Protein AF-A0A7K4SRT8-F1 (afdb_monomer)

pLDDT: mean 91.38, std 11.44, range [36.84, 98.5]

Nearest PDB structures (foldseek):
  3tvx-assembly2_B  TM=9.953E-01  e=1.736E-12  Homo sapiens
  6zba-assembly1_DDD  TM=9.855E-01  e=1.955E-12  Homo sapiens
  1ror-assembly2_B  TM=9.935E-01  e=3.344E-12  Homo sapiens
  4wzi-assembly1_A  TM=9.909E-01  e=7.260E-12  Homo sapiens
  4wzi-assembly1_B  TM=9.970E-01  e=1.170E-11  Homo sapiens

Structure (mmCIF, N/CA/C/O backbone):
data_AF-A0A7K4SRT8-F1
#
_entry.id   AF-A0A7K4SRT8-F1
#
loop_
_atom_site.group_PD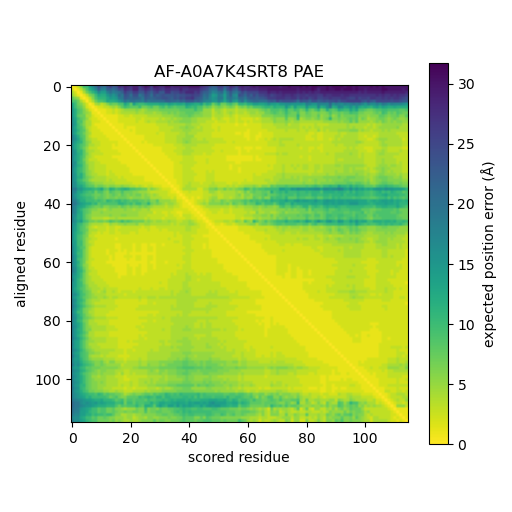B
_atom_site.id
_atom_site.type_symbol
_atom_site.label_atom_id
_atom_site.label_alt_id
_atom_site.label_comp_id
_atom_site.label_asym_id
_atom_site.label_entity_id
_atom_site.label_seq_id
_atom_site.pdbx_PDB_ins_code
_atom_site.Cartn_x
_atom_site.Cartn_y
_atom_site.Cartn_z
_atom_site.occupancy
_atom_site.B_iso_or_equiv
_atom_site.auth_seq_id
_atom_site.auth_comp_id
_atom_site.auth_asym_id
_atom_site.auth_atom_id
_atom_site.pdbx_PDB_model_num
ATOM 1 N N . THR A 1 1 ? 31.035 -9.688 3.557 1.00 36.84 1 THR A N 1
ATOM 2 C CA . THR A 1 1 ? 30.820 -9.058 2.238 1.00 36.84 1 THR A CA 1
ATOM 3 C C . THR A 1 1 ? 29.743 -9.848 1.514 1.00 36.84 1 THR A C 1
ATOM 5 O O . THR A 1 1 ? 30.014 -10.861 0.888 1.00 36.84 1 THR A O 1
ATOM 8 N N . SER A 1 2 ? 28.483 -9.481 1.738 1.00 39.78 2 SER A N 1
ATOM 9 C CA . SER A 1 2 ? 27.315 -10.284 1.355 1.00 39.78 2 SER A CA 1
ATOM 10 C C . SER A 1 2 ? 26.995 -10.070 -0.123 1.00 39.78 2 SER A C 1
ATOM 12 O O . SER A 1 2 ? 26.626 -8.969 -0.519 1.00 39.78 2 SER A O 1
ATOM 14 N N . SER A 1 3 ? 27.175 -11.104 -0.942 1.00 42.06 3 SER A N 1
ATOM 15 C CA . SER A 1 3 ? 26.880 -11.052 -2.376 1.00 42.06 3 SER A CA 1
ATOM 16 C C . SER A 1 3 ? 25.360 -10.949 -2.611 1.00 42.06 3 SER A C 1
ATOM 18 O O . SER A 1 3 ? 24.615 -11.740 -2.025 1.00 42.06 3 SER A O 1
ATOM 20 N N . PRO A 1 4 ? 24.868 -10.031 -3.467 1.00 51.97 4 PRO A N 1
ATOM 21 C CA . PRO A 1 4 ? 23.435 -9.817 -3.722 1.00 51.97 4 PRO A CA 1
ATOM 22 C C . PRO A 1 4 ? 22.721 -10.992 -4.426 1.00 51.97 4 PRO A C 1
ATOM 24 O O . PRO A 1 4 ? 21.519 -10.927 -4.664 1.00 51.97 4 PRO A O 1
ATOM 27 N N . HIS A 1 5 ? 23.425 -12.088 -4.723 1.00 54.53 5 HIS A N 1
ATOM 28 C CA . HIS A 1 5 ? 22.884 -13.280 -5.386 1.00 54.53 5 HIS A CA 1
ATOM 29 C C . HIS A 1 5 ? 22.221 -14.310 -4.451 1.00 54.53 5 HIS A C 1
ATOM 31 O O . HIS A 1 5 ? 21.716 -15.317 -4.939 1.00 54.53 5 HIS A O 1
ATOM 37 N N . LEU A 1 6 ? 22.214 -14.099 -3.129 1.00 60.06 6 LEU A N 1
ATOM 38 C CA . LEU A 1 6 ? 21.723 -15.100 -2.166 1.00 60.06 6 LEU A CA 1
ATOM 39 C C . LEU A 1 6 ? 20.252 -14.960 -1.756 1.00 60.06 6 LEU A C 1
ATOM 41 O O . LEU A 1 6 ? 19.727 -15.878 -1.132 1.00 60.06 6 LEU A O 1
ATOM 45 N N . VAL A 1 7 ? 19.577 -13.854 -2.084 1.00 71.31 7 VAL A N 1
ATOM 46 C CA . VAL A 1 7 ? 18.168 -13.658 -1.706 1.00 71.31 7 VAL A CA 1
ATOM 47 C C . VAL A 1 7 ? 17.266 -13.992 -2.896 1.00 71.31 7 VAL A C 1
ATOM 49 O O . VAL A 1 7 ? 17.336 -13.305 -3.918 1.00 71.31 7 VAL A O 1
ATOM 52 N N . PRO A 1 8 ? 16.405 -15.020 -2.790 1.00 83.69 8 PRO A N 1
ATOM 53 C CA . PRO A 1 8 ? 15.441 -15.347 -3.828 1.00 83.69 8 PRO A CA 1
ATOM 54 C C . PRO A 1 8 ? 14.576 -14.141 -4.242 1.00 83.69 8 PRO A C 1
ATOM 56 O O . PRO A 1 8 ? 14.109 -13.400 -3.372 1.00 83.69 8 PRO A O 1
ATOM 59 N N . PRO A 1 9 ? 14.273 -13.964 -5.543 1.00 80.44 9 PRO A N 1
ATOM 60 C CA . PRO A 1 9 ? 13.512 -12.812 -6.037 1.00 80.44 9 PRO A CA 1
ATOM 61 C C . PRO A 1 9 ? 12.143 -12.618 -5.371 1.00 80.44 9 PRO A C 1
ATOM 63 O O . PRO A 1 9 ? 11.717 -11.485 -5.159 1.00 80.44 9 PRO A O 1
ATOM 66 N N . HIS A 1 10 ? 11.464 -13.707 -4.999 1.00 84.75 10 HIS A N 1
ATOM 67 C CA . HIS A 1 10 ? 10.166 -13.641 -4.322 1.00 84.75 10 HIS A CA 1
ATOM 68 C C . HIS A 1 10 ? 10.277 -13.057 -2.905 1.00 84.75 10 HIS A C 1
ATOM 70 O O . HIS A 1 10 ? 9.398 -12.312 -2.484 1.00 84.75 10 HIS A O 1
ATOM 76 N N . LEU A 1 11 ? 11.380 -13.306 -2.186 1.00 89.12 11 LEU A N 1
ATOM 77 C CA . LEU A 1 11 ? 11.600 -12.693 -0.873 1.00 89.12 11 LEU A CA 1
ATOM 78 C C . LEU A 1 11 ? 11.789 -11.179 -0.995 1.00 89.12 11 LEU A C 1
ATOM 80 O O . LEU A 1 11 ? 11.307 -10.436 -0.149 1.00 89.12 11 LEU A O 1
ATOM 84 N N . LEU A 1 12 ? 12.426 -10.702 -2.070 1.00 86.50 12 LEU A N 1
ATOM 85 C CA . LEU A 1 12 ? 12.577 -9.264 -2.319 1.00 86.50 12 LEU A CA 1
ATOM 86 C C . LEU A 1 12 ? 11.234 -8.564 -2.570 1.00 86.50 12 LEU A C 1
ATOM 88 O O . LEU A 1 12 ? 11.109 -7.381 -2.250 1.00 86.50 12 LEU A O 1
ATOM 92 N N . GLN A 1 13 ? 10.254 -9.277 -3.136 1.00 90.19 13 GLN A N 1
ATOM 93 C CA . GLN A 1 13 ? 8.890 -8.780 -3.335 1.00 90.19 13 GLN A CA 1
ATOM 94 C C . GLN A 1 13 ? 8.129 -8.713 -2.010 1.00 90.19 13 GLN A C 1
ATOM 96 O O . GLN A 1 13 ? 7.545 -7.679 -1.716 1.00 90.19 13 GLN A O 1
ATOM 101 N N . VAL A 1 14 ? 8.212 -9.753 -1.174 1.00 93.94 14 VAL A N 1
ATOM 102 C CA . VAL A 1 14 ? 7.595 -9.746 0.167 1.00 93.94 14 VAL A CA 1
ATOM 103 C C . VAL A 1 14 ? 8.202 -8.650 1.044 1.00 93.94 14 VAL A C 1
ATOM 105 O O . VAL A 1 14 ? 7.485 -7.877 1.659 1.00 93.94 14 VAL A O 1
ATOM 108 N N . LEU A 1 15 ? 9.528 -8.496 1.051 1.00 93.12 15 LEU A N 1
ATOM 109 C CA . LEU A 1 15 ? 10.184 -7.412 1.793 1.00 93.12 15 LEU A CA 1
ATOM 110 C C . LEU A 1 15 ? 9.837 -6.014 1.255 1.00 93.12 15 LEU A C 1
ATOM 112 O O . LEU A 1 15 ? 10.072 -5.024 1.942 1.00 93.12 15 LEU A O 1
ATOM 116 N N . ALA A 1 16 ? 9.331 -5.910 0.023 1.00 93.75 16 ALA A N 1
ATOM 117 C CA . ALA A 1 16 ? 8.888 -4.639 -0.538 1.00 93.75 16 ALA A CA 1
ATOM 118 C C . ALA A 1 16 ? 7.496 -4.215 -0.048 1.00 93.75 16 ALA A C 1
ATOM 120 O O . ALA A 1 16 ? 7.189 -3.036 -0.166 1.00 93.75 16 ALA A O 1
ATOM 121 N N . THR A 1 17 ? 6.686 -5.114 0.523 1.00 95.44 17 THR A N 1
ATOM 122 C CA . THR A 1 17 ? 5.361 -4.755 1.069 1.00 95.44 17 THR A CA 1
ATOM 123 C C . THR A 1 17 ? 5.446 -4.138 2.468 1.00 95.44 17 THR A C 1
ATOM 125 O O . THR A 1 17 ? 4.448 -3.673 3.008 1.00 95.44 17 THR A O 1
ATOM 128 N N . ASP A 1 18 ? 6.635 -4.101 3.080 1.00 97.00 18 ASP A N 1
ATOM 129 C CA . ASP A 1 18 ? 6.865 -3.337 4.306 1.00 97.00 18 ASP A CA 1
ATOM 130 C C . ASP A 1 18 ? 6.649 -1.838 4.034 1.00 97.00 18 ASP A C 1
ATOM 132 O O . ASP A 1 18 ? 7.432 -1.188 3.333 1.00 97.00 18 ASP A O 1
ATOM 136 N N . MET A 1 19 ? 5.602 -1.270 4.638 1.00 95.69 19 MET A N 1
ATOM 137 C CA . MET A 1 19 ? 5.237 0.139 4.485 1.00 95.69 19 MET A CA 1
ATOM 138 C C . MET A 1 19 ? 6.338 1.113 4.920 1.00 95.69 19 MET A C 1
ATOM 140 O O . MET A 1 19 ? 6.394 2.226 4.391 1.00 95.69 19 MET A O 1
ATOM 144 N N . SER A 1 20 ? 7.279 0.701 5.781 1.00 95.94 20 SER A N 1
ATOM 145 C CA . SER A 1 20 ? 8.461 1.512 6.114 1.00 95.94 20 SER A CA 1
ATOM 146 C C . SER A 1 20 ? 9.354 1.791 4.895 1.00 95.94 20 SER A C 1
ATOM 148 O O . SER A 1 20 ? 10.137 2.742 4.894 1.00 95.94 20 SER A O 1
ATOM 150 N N . LYS A 1 21 ? 9.235 0.983 3.831 1.00 94.44 21 LYS A N 1
ATOM 151 C CA . LYS A 1 21 ? 9.993 1.108 2.577 1.00 94.44 21 LYS A CA 1
ATOM 152 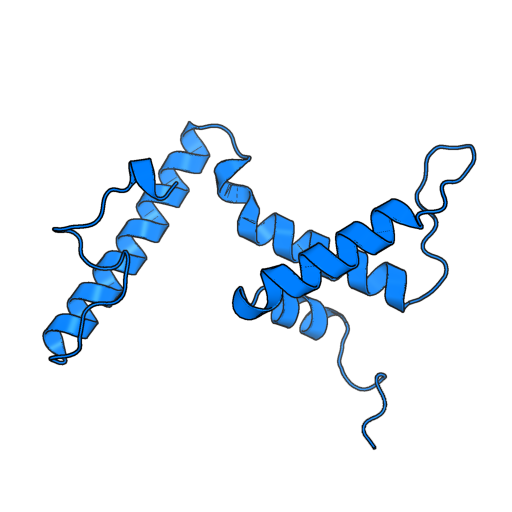C C . LYS A 1 21 ? 9.271 1.912 1.503 1.00 94.44 21 LYS A C 1
ATOM 154 O O . LYS A 1 21 ? 9.894 2.210 0.483 1.00 94.44 21 LYS A O 1
ATOM 159 N N . HIS A 1 22 ? 8.013 2.307 1.720 1.00 97.00 22 HIS A N 1
ATOM 160 C CA . HIS A 1 22 ? 7.182 2.959 0.703 1.00 97.00 22 HIS A CA 1
ATOM 161 C C . HIS A 1 22 ? 7.887 4.153 0.037 1.00 97.00 22 HIS A C 1
ATOM 163 O O . HIS A 1 22 ? 7.934 4.232 -1.188 1.00 97.00 22 HIS A O 1
ATOM 169 N N . MET A 1 23 ? 8.482 5.059 0.822 1.00 97.06 23 MET A N 1
ATOM 170 C CA . MET A 1 23 ? 9.118 6.264 0.269 1.00 97.06 23 MET A CA 1
ATOM 171 C C . MET A 1 23 ? 10.369 5.957 -0.561 1.00 97.06 23 MET A C 1
ATOM 173 O O . MET A 1 23 ? 10.606 6.628 -1.562 1.00 97.06 23 MET A O 1
ATOM 177 N N . SER A 1 24 ? 11.131 4.920 -0.196 1.00 96.19 24 SER A N 1
ATOM 178 C CA . SER A 1 24 ? 12.270 4.450 -0.996 1.00 96.19 24 SER A CA 1
ATOM 179 C C . SER A 1 24 ? 11.794 3.880 -2.328 1.00 96.19 24 SER A C 1
ATOM 181 O O . SER A 1 24 ? 12.281 4.295 -3.373 1.00 96.19 24 SER A O 1
ATOM 183 N N . LEU A 1 25 ? 10.800 2.983 -2.299 1.00 95.50 25 LEU A N 1
ATOM 184 C CA . LEU A 1 25 ? 10.237 2.375 -3.508 1.00 95.50 25 LEU A CA 1
ATOM 185 C C . LEU A 1 25 ? 9.682 3.435 -4.466 1.00 95.50 25 LEU A C 1
ATOM 187 O O . LEU A 1 25 ? 9.930 3.364 -5.670 1.00 95.50 25 LEU A O 1
ATOM 191 N N . LEU A 1 26 ? 8.991 4.443 -3.924 1.00 96.75 26 LEU A N 1
ATOM 192 C CA . LEU A 1 26 ? 8.450 5.557 -4.695 1.00 96.75 26 LEU A CA 1
ATOM 193 C C . LEU A 1 26 ? 9.551 6.434 -5.309 1.00 96.75 26 LEU A C 1
ATOM 195 O O . LEU A 1 26 ? 9.418 6.846 -6.461 1.00 96.75 26 LEU A O 1
ATOM 199 N N . ALA A 1 27 ? 10.616 6.738 -4.564 1.00 96.62 27 ALA A N 1
ATOM 200 C CA . ALA A 1 27 ? 11.744 7.517 -5.074 1.00 96.62 27 ALA A CA 1
ATOM 201 C C . ALA A 1 27 ? 12.444 6.784 -6.226 1.00 96.62 27 ALA A C 1
ATOM 203 O O . ALA A 1 27 ? 12.613 7.354 -7.304 1.00 96.62 27 ALA A O 1
ATOM 204 N N . ASP A 1 28 ? 12.738 5.497 -6.034 1.00 94.00 28 ASP A N 1
ATOM 205 C CA . ASP A 1 28 ? 13.358 4.657 -7.054 1.00 94.00 28 ASP A CA 1
ATOM 206 C C . ASP A 1 28 ? 12.470 4.595 -8.312 1.00 94.00 28 ASP A C 1
ATOM 208 O O . ASP A 1 28 ? 12.951 4.758 -9.437 1.00 94.00 28 ASP A O 1
ATOM 212 N N . LEU A 1 29 ? 11.153 4.402 -8.144 1.00 95.56 29 LEU A N 1
ATOM 213 C CA . LEU A 1 29 ? 10.199 4.374 -9.256 1.00 95.5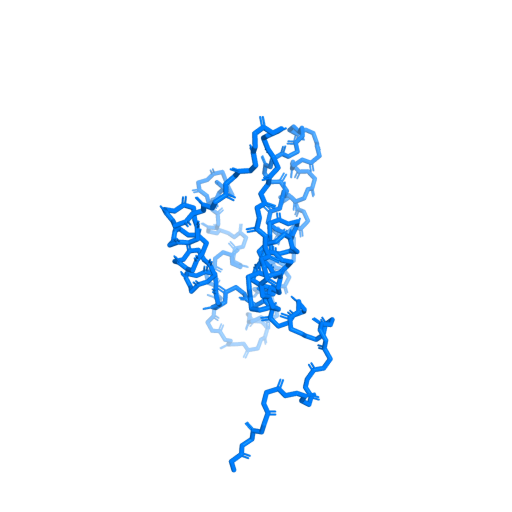6 29 LEU A CA 1
ATOM 214 C C . LEU A 1 29 ? 10.149 5.709 -10.016 1.00 95.56 29 LEU A C 1
ATOM 216 O O . LEU A 1 29 ? 10.096 5.694 -11.245 1.00 95.56 29 LEU A O 1
ATOM 220 N N . LYS A 1 30 ? 10.204 6.855 -9.325 1.00 95.25 30 LYS A N 1
ATOM 221 C CA . LYS A 1 30 ? 10.265 8.179 -9.973 1.00 95.25 30 LYS A CA 1
ATOM 222 C C . LYS A 1 30 ? 11.505 8.313 -10.855 1.00 95.25 30 LYS A C 1
ATOM 224 O O . LYS A 1 30 ? 11.368 8.630 -12.034 1.00 95.25 30 LYS A O 1
ATOM 229 N N . THR A 1 31 ? 12.685 7.983 -10.330 1.00 93.81 31 THR A N 1
ATOM 230 C CA . THR A 1 31 ? 13.937 8.005 -11.104 1.00 93.81 31 THR A CA 1
ATOM 231 C C . THR A 1 31 ? 13.882 7.057 -12.305 1.00 93.81 31 THR A C 1
ATOM 233 O O . THR A 1 31 ? 14.352 7.394 -13.393 1.00 93.81 31 THR A O 1
ATOM 236 N N . MET A 1 32 ? 13.254 5.887 -12.157 1.00 90.94 32 MET A N 1
ATOM 237 C CA . MET A 1 32 ? 13.045 4.964 -13.275 1.00 90.94 32 MET A CA 1
ATOM 238 C C . MET A 1 32 ? 12.123 5.553 -14.350 1.00 90.94 32 MET A C 1
ATOM 240 O O . MET A 1 32 ? 12.392 5.386 -15.536 1.00 90.94 32 MET A O 1
ATOM 244 N N . VAL A 1 33 ? 11.055 6.263 -13.975 1.00 92.56 33 VAL A N 1
ATOM 245 C CA . VAL A 1 33 ? 10.169 6.925 -14.947 1.00 92.56 33 VAL A CA 1
ATOM 246 C C . VAL A 1 33 ? 10.897 8.034 -15.712 1.00 92.56 33 VAL A C 1
ATOM 248 O O . VAL A 1 33 ? 10.648 8.189 -16.907 1.00 92.56 33 VAL A O 1
ATOM 251 N N . GLU A 1 34 ? 11.798 8.770 -15.061 1.00 92.62 34 GLU A N 1
ATOM 252 C CA . GLU A 1 34 ? 12.604 9.833 -15.682 1.00 92.62 34 GLU A CA 1
ATOM 253 C C . GLU A 1 34 ? 13.655 9.288 -16.659 1.00 92.62 34 GLU A C 1
ATOM 255 O O . GLU A 1 34 ? 13.939 9.908 -17.682 1.00 92.62 34 GLU A O 1
ATOM 260 N N . THR A 1 35 ? 14.209 8.110 -16.370 1.00 89.88 35 THR A N 1
ATOM 261 C CA . THR A 1 35 ? 15.294 7.490 -17.149 1.00 89.88 35 THR A CA 1
ATOM 262 C C . THR A 1 35 ? 14.820 6.383 -18.096 1.00 89.88 35 THR A C 1
ATOM 264 O O . THR A 1 35 ? 15.639 5.750 -18.771 1.00 89.88 35 THR A O 1
ATOM 267 N N . LYS A 1 36 ? 13.502 6.145 -18.176 1.00 87.88 36 LYS A N 1
ATOM 268 C CA . LYS A 1 36 ? 12.926 5.031 -18.934 1.00 87.88 36 LYS A CA 1
ATOM 269 C C . LYS A 1 36 ? 13.298 5.082 -20.411 1.00 87.88 36 LYS A C 1
ATOM 271 O O . LYS A 1 36 ? 13.197 6.115 -21.072 1.00 87.88 36 LYS A O 1
ATOM 276 N N . LYS A 1 37 ? 13.621 3.915 -20.960 1.00 89.50 37 LYS A N 1
ATOM 277 C CA . LYS A 1 37 ? 13.743 3.703 -22.402 1.00 89.50 37 LYS A CA 1
ATOM 278 C C . LYS A 1 37 ? 12.538 2.912 -22.884 1.00 89.50 37 LYS A C 1
ATOM 280 O O . LYS A 1 37 ? 12.138 1.935 -22.256 1.00 89.50 37 LYS A O 1
ATOM 285 N N . VAL A 1 38 ? 11.950 3.348 -23.988 1.00 91.19 38 VAL A N 1
ATOM 286 C CA . VAL A 1 38 ? 10.758 2.728 -24.572 1.00 91.19 38 VAL A CA 1
ATOM 287 C C . VAL A 1 38 ? 11.082 2.344 -26.010 1.00 91.19 38 VAL A C 1
ATOM 289 O O . VAL A 1 38 ? 11.723 3.110 -26.728 1.00 91.19 38 VAL A O 1
ATOM 292 N N . THR A 1 39 ? 10.681 1.146 -26.424 1.00 90.31 39 THR A N 1
ATOM 293 C CA . THR A 1 39 ? 10.815 0.700 -27.814 1.00 90.31 39 THR A CA 1
ATOM 294 C C . THR A 1 39 ? 9.907 1.511 -28.741 1.00 90.31 39 THR A C 1
ATOM 296 O O . THR A 1 39 ? 8.953 2.156 -28.307 1.00 90.31 39 THR A O 1
ATOM 299 N N . SER A 1 40 ? 10.132 1.413 -30.052 1.00 89.38 40 SER A N 1
ATOM 300 C CA . SER A 1 40 ? 9.225 1.984 -31.061 1.00 89.38 40 SER A CA 1
ATOM 301 C C . SER A 1 40 ? 7.788 1.451 -30.966 1.00 89.38 40 SER A C 1
ATOM 303 O O . SER A 1 40 ? 6.859 2.126 -31.396 1.00 89.38 40 SER A O 1
ATOM 305 N N . SER A 1 41 ? 7.591 0.270 -30.371 1.00 92.62 41 SER A N 1
ATOM 306 C CA . SER A 1 41 ? 6.279 -0.333 -30.116 1.00 92.62 41 SER A CA 1
ATOM 307 C C . SER A 1 41 ? 5.640 0.092 -28.785 1.00 92.62 41 SER A C 1
ATOM 309 O O . SER A 1 41 ? 4.607 -0.457 -28.414 1.00 92.62 41 SER A O 1
ATOM 311 N N . GLY A 1 42 ? 6.246 1.022 -28.039 1.00 91.31 42 GLY A N 1
ATOM 312 C CA . GLY A 1 42 ? 5.707 1.507 -26.764 1.00 91.31 42 GLY A CA 1
ATOM 313 C C . GLY A 1 42 ? 6.001 0.612 -25.552 1.00 91.31 42 GLY A C 1
ATOM 314 O O . GLY A 1 42 ? 5.414 0.819 -24.493 1.00 91.31 42 GLY A O 1
ATOM 315 N N . VAL A 1 43 ? 6.897 -0.374 -25.674 1.00 93.12 43 VAL A N 1
ATOM 316 C CA . VAL A 1 43 ? 7.227 -1.318 -24.591 1.00 93.12 43 VAL A CA 1
ATOM 317 C C . VAL A 1 43 ? 8.412 -0.800 -23.777 1.00 93.12 43 VAL A C 1
ATOM 319 O O . VAL A 1 43 ? 9.402 -0.333 -24.338 1.00 93.12 43 VAL A O 1
ATOM 322 N N . LEU A 1 44 ? 8.320 -0.889 -22.449 1.00 91.88 44 LEU A N 1
ATOM 323 C CA . LEU A 1 44 ? 9.398 -0.505 -21.539 1.00 91.88 44 LEU A CA 1
ATOM 324 C C . LEU A 1 44 ? 10.596 -1.458 -21.680 1.00 91.88 44 LEU A C 1
ATOM 326 O O . LEU A 1 44 ? 10.436 -2.675 -21.583 1.00 91.88 44 LEU A O 1
ATOM 330 N N . LEU A 1 45 ? 11.791 -0.905 -21.873 1.00 92.62 45 LEU A N 1
ATOM 331 C CA . LEU A 1 45 ? 13.041 -1.663 -21.888 1.00 92.62 45 LEU A CA 1
ATOM 332 C C . LEU A 1 45 ? 13.585 -1.799 -20.463 1.00 92.62 45 LEU A C 1
ATOM 334 O O . LEU A 1 45 ? 13.847 -0.800 -19.797 1.00 92.62 45 LEU A O 1
ATOM 338 N N . LEU A 1 46 ? 13.739 -3.045 -20.011 1.00 91.50 46 LEU A N 1
ATOM 339 C CA . LEU A 1 46 ? 14.259 -3.418 -18.691 1.00 91.50 46 LEU A CA 1
ATOM 340 C C . LEU A 1 46 ? 15.470 -4.339 -18.875 1.00 91.50 46 LEU A C 1
ATOM 342 O O . LEU A 1 46 ? 15.394 -5.565 -18.708 1.00 91.50 46 LEU A O 1
ATOM 346 N N . ASP A 1 47 ? 16.576 -3.730 -19.294 1.00 87.31 47 ASP A N 1
ATOM 347 C CA . ASP A 1 47 ? 17.748 -4.427 -19.831 1.00 87.31 47 ASP A CA 1
ATOM 348 C C . ASP A 1 47 ? 18.443 -5.282 -18.762 1.00 87.31 47 ASP A C 1
ATOM 350 O O . ASP A 1 47 ? 18.857 -6.420 -19.013 1.00 87.31 47 ASP A O 1
ATOM 354 N N . ASN A 1 48 ? 18.520 -4.777 -17.530 1.00 88.69 48 ASN A N 1
ATOM 355 C CA . ASN A 1 48 ? 19.239 -5.433 -16.445 1.00 88.69 48 ASN A CA 1
ATOM 356 C C . ASN A 1 48 ? 18.298 -6.024 -15.373 1.00 88.69 48 ASN A C 1
ATOM 358 O O . ASN A 1 48 ? 17.097 -5.753 -15.316 1.00 88.69 48 ASN A O 1
ATOM 362 N N . TYR A 1 49 ? 18.849 -6.901 -14.528 1.00 90.00 49 TYR A N 1
ATOM 363 C CA . TYR A 1 49 ? 18.092 -7.545 -13.449 1.00 90.00 49 TYR A CA 1
ATOM 364 C C . TYR A 1 49 ? 17.566 -6.537 -12.417 1.00 90.00 49 TYR A C 1
ATOM 366 O O . TYR A 1 49 ? 16.454 -6.715 -11.924 1.00 90.00 49 TYR A O 1
ATOM 374 N N . THR A 1 50 ? 18.339 -5.490 -12.117 1.00 89.69 50 THR A N 1
ATOM 375 C CA . THR A 1 50 ? 17.984 -4.441 -11.152 1.00 89.69 50 THR A CA 1
ATOM 376 C C . THR A 1 50 ? 16.719 -3.698 -11.580 1.00 89.69 50 THR A C 1
ATOM 378 O O . THR A 1 50 ? 15.793 -3.567 -10.781 1.00 89.69 50 THR A O 1
ATOM 381 N N . ASP A 1 51 ? 16.613 -3.322 -12.853 1.00 90.81 51 ASP A N 1
ATOM 382 C CA . ASP A 1 51 ? 15.429 -2.646 -13.390 1.00 90.81 51 ASP A CA 1
ATOM 383 C C . ASP A 1 51 ? 14.199 -3.559 -13.289 1.00 90.81 51 ASP A C 1
ATOM 385 O O . ASP A 1 51 ? 13.139 -3.160 -12.804 1.00 90.81 51 ASP A O 1
ATOM 389 N N . ARG A 1 52 ? 14.350 -4.835 -13.679 1.00 92.56 52 ARG A N 1
ATOM 390 C CA . ARG A 1 52 ? 13.261 -5.822 -13.612 1.00 92.56 52 ARG A CA 1
ATOM 391 C C . ARG A 1 52 ? 12.784 -6.059 -12.182 1.00 92.56 52 ARG A C 1
ATOM 393 O O . ARG A 1 52 ? 11.578 -6.065 -11.939 1.00 92.56 52 ARG A O 1
ATOM 400 N N . ILE A 1 53 ? 13.699 -6.258 -11.229 1.00 92.62 53 ILE A N 1
ATOM 401 C CA . ILE A 1 53 ? 13.316 -6.522 -9.837 1.00 92.62 53 ILE A CA 1
ATOM 402 C C . ILE A 1 53 ? 12.692 -5.285 -9.188 1.00 92.62 53 ILE A C 1
ATOM 404 O O . ILE A 1 53 ? 11.742 -5.423 -8.423 1.00 92.62 53 ILE A O 1
ATOM 408 N N . GLN A 1 54 ? 13.155 -4.082 -9.526 1.00 92.62 54 GLN A N 1
ATOM 409 C CA . GLN A 1 54 ? 12.571 -2.839 -9.032 1.00 92.62 54 GLN A CA 1
ATOM 410 C C . GLN A 1 54 ? 11.133 -2.640 -9.534 1.00 92.62 54 GLN A C 1
ATOM 412 O O . GLN A 1 54 ? 10.263 -2.280 -8.735 1.00 92.62 54 GLN A O 1
ATOM 417 N N . VAL A 1 55 ? 10.851 -2.937 -10.810 1.00 94.81 55 VAL A N 1
ATOM 418 C CA . VAL A 1 55 ? 9.477 -2.926 -11.344 1.00 94.81 55 VAL A CA 1
ATOM 419 C C . VAL A 1 55 ? 8.605 -3.958 -10.633 1.00 94.81 55 VAL A C 1
ATOM 421 O O . VAL A 1 55 ? 7.507 -3.626 -10.199 1.00 94.81 55 VAL A O 1
ATOM 424 N N . LEU A 1 56 ? 9.087 -5.194 -10.461 1.00 95.75 56 LEU A N 1
ATOM 425 C CA . LEU A 1 56 ? 8.315 -6.256 -9.804 1.00 95.75 56 LEU A CA 1
ATOM 426 C C . LEU A 1 56 ? 8.000 -5.936 -8.336 1.00 95.75 56 LEU A C 1
ATOM 428 O O . LEU A 1 56 ? 6.882 -6.173 -7.886 1.00 95.75 56 LEU A O 1
ATOM 432 N N . ARG A 1 57 ? 8.955 -5.363 -7.594 1.00 95.44 57 ARG A N 1
ATOM 433 C CA . ARG A 1 57 ? 8.744 -4.926 -6.203 1.00 95.44 57 ARG A CA 1
ATOM 434 C C . ARG A 1 57 ? 7.680 -3.833 -6.118 1.00 95.44 57 ARG A C 1
ATOM 436 O O . ARG A 1 57 ? 6.771 -3.944 -5.304 1.00 95.44 57 ARG A O 1
ATOM 443 N N . ASN A 1 58 ? 7.750 -2.830 -6.996 1.00 96.75 58 ASN A N 1
ATOM 444 C CA . ASN A 1 58 ? 6.729 -1.783 -7.068 1.00 96.75 58 ASN A CA 1
ATOM 445 C C . ASN A 1 58 ? 5.364 -2.334 -7.499 1.00 96.75 58 ASN A C 1
ATOM 447 O O . ASN A 1 58 ? 4.352 -1.927 -6.948 1.00 96.75 58 ASN A O 1
ATOM 451 N N . MET A 1 59 ? 5.317 -3.287 -8.432 1.00 97.12 59 MET A N 1
ATOM 452 C CA . MET A 1 59 ? 4.067 -3.902 -8.883 1.00 97.12 59 MET A CA 1
ATOM 453 C C . MET A 1 59 ? 3.336 -4.617 -7.741 1.00 97.12 59 MET A C 1
ATOM 455 O O . MET A 1 59 ? 2.133 -4.425 -7.577 1.00 97.12 59 MET A O 1
ATOM 459 N N . VAL A 1 60 ? 4.057 -5.403 -6.935 1.00 97.38 60 VAL A N 1
ATOM 460 C CA . VAL A 1 60 ? 3.483 -6.084 -5.763 1.00 97.38 60 VAL A CA 1
ATOM 461 C C . VAL A 1 60 ? 3.058 -5.073 -4.694 1.00 97.38 60 VAL A C 1
ATOM 463 O O . VAL A 1 60 ? 1.957 -5.185 -4.166 1.00 97.38 60 VAL A O 1
ATOM 466 N N . HIS A 1 61 ? 3.863 -4.037 -4.441 1.00 97.69 61 HIS A N 1
ATOM 467 C CA . HIS A 1 61 ? 3.514 -2.963 -3.501 1.00 97.69 61 HIS A CA 1
ATOM 468 C C . HIS A 1 61 ? 2.261 -2.181 -3.925 1.00 97.69 61 HIS A C 1
ATOM 470 O O . HIS A 1 61 ? 1.370 -1.916 -3.124 1.00 97.69 61 HIS A O 1
ATOM 476 N N . CYS A 1 62 ? 2.136 -1.861 -5.216 1.00 97.88 62 CYS A N 1
ATOM 477 C CA . CYS A 1 62 ? 0.930 -1.245 -5.767 1.00 97.88 62 CYS A CA 1
ATOM 478 C C . CYS A 1 62 ? -0.286 -2.168 -5.660 1.00 97.88 62 CYS A C 1
ATOM 480 O O . CYS A 1 62 ? -1.392 -1.677 -5.448 1.00 97.88 62 CYS A O 1
ATOM 482 N N . ALA A 1 63 ? -0.106 -3.483 -5.816 1.00 97.69 63 ALA A N 1
ATOM 483 C CA . ALA A 1 63 ? -1.190 -4.442 -5.637 1.00 97.69 63 ALA A CA 1
ATOM 484 C C . ALA A 1 63 ? -1.695 -4.452 -4.184 1.00 97.69 63 ALA A C 1
ATOM 486 O O . ALA A 1 63 ? -2.910 -4.433 -3.975 1.00 97.69 63 ALA A O 1
ATOM 487 N N . ASP A 1 64 ? -0.784 -4.400 -3.210 1.00 97.69 64 ASP A N 1
ATOM 488 C CA . ASP A 1 64 ? -1.095 -4.331 -1.776 1.00 97.69 64 ASP A CA 1
ATOM 489 C C . ASP A 1 64 ? -1.850 -3.036 -1.414 1.00 97.69 64 ASP A C 1
ATOM 491 O O . ASP A 1 64 ? -2.879 -3.050 -0.741 1.00 97.69 64 ASP A O 1
ATOM 495 N N . LEU A 1 65 ? -1.435 -1.910 -2.002 1.00 97.56 65 LEU A N 1
ATOM 496 C CA . LEU A 1 65 ? -2.069 -0.597 -1.827 1.00 97.56 65 LEU A CA 1
ATOM 497 C C . LEU A 1 65 ? -3.254 -0.335 -2.774 1.00 97.56 65 LEU A C 1
ATOM 499 O O . LEU A 1 65 ? -3.733 0.794 -2.882 1.00 97.56 65 LEU A O 1
ATOM 503 N N . SER A 1 66 ? -3.748 -1.352 -3.486 1.00 98.25 66 SER A N 1
ATOM 504 C CA . SER A 1 66 ? -4.712 -1.143 -4.576 1.00 98.25 66 SER A CA 1
ATOM 505 C C . SER A 1 66 ? -6.153 -0.912 -4.119 1.00 98.25 66 SER A C 1
ATOM 507 O O . SER A 1 66 ? -6.992 -0.574 -4.956 1.00 98.25 66 SER A O 1
ATOM 509 N N . ASN A 1 67 ? -6.480 -1.095 -2.836 1.00 97.94 67 ASN A N 1
ATOM 510 C CA . ASN A 1 67 ? -7.867 -1.053 -2.350 1.00 97.94 67 ASN A CA 1
ATOM 511 C C . ASN A 1 67 ? -8.626 0.231 -2.751 1.00 97.94 67 ASN A C 1
ATOM 513 O O . ASN A 1 67 ? -9.712 0.086 -3.320 1.00 97.94 67 ASN A O 1
ATOM 517 N N . PRO A 1 68 ? -8.062 1.451 -2.602 1.00 97.94 68 PRO A N 1
ATOM 518 C CA . PRO A 1 68 ? -8.732 2.693 -3.010 1.00 97.94 68 PRO A CA 1
ATOM 519 C C . PRO A 1 68 ? -8.905 2.861 -4.526 1.00 97.94 68 PRO A C 1
ATOM 521 O O . PRO A 1 68 ? -9.650 3.725 -4.975 1.00 97.94 68 PRO A O 1
ATOM 524 N N . THR A 1 69 ? -8.227 2.044 -5.339 1.00 98.00 69 THR A N 1
ATOM 525 C CA . THR A 1 69 ? -8.324 2.095 -6.811 1.00 98.00 69 THR A CA 1
ATOM 526 C C . THR A 1 69 ? -9.433 1.197 -7.369 1.00 98.00 69 THR A C 1
ATOM 528 O O . THR A 1 69 ? -9.709 1.214 -8.569 1.00 98.00 69 THR A O 1
ATOM 531 N N . LYS A 1 70 ? -10.073 0.383 -6.518 1.00 97.81 70 LYS A N 1
ATOM 532 C CA . LYS A 1 70 ? -11.189 -0.496 -6.896 1.00 97.81 70 LYS A CA 1
ATOM 533 C C . LYS A 1 70 ? -12.519 0.274 -6.884 1.00 97.81 70 LYS A C 1
ATOM 535 O O . LYS A 1 70 ? -12.615 1.314 -6.236 1.00 97.81 70 LYS A O 1
ATOM 540 N N . PRO A 1 71 ? -13.578 -0.236 -7.548 1.00 98.50 71 PRO A N 1
ATOM 541 C CA . PRO A 1 71 ? -14.916 0.342 -7.442 1.00 98.50 71 PRO A CA 1
ATOM 542 C C . PRO A 1 71 ? -15.339 0.560 -5.986 1.00 98.50 71 PRO A C 1
ATOM 544 O O . PRO A 1 71 ? -15.063 -0.279 -5.128 1.00 98.50 71 PRO A O 1
ATOM 547 N N . LEU A 1 72 ? -16.065 1.652 -5.728 1.00 97.62 72 LEU A N 1
ATOM 548 C CA . LEU A 1 72 ? -16.384 2.125 -4.376 1.00 97.62 72 LEU A CA 1
ATOM 549 C C . LEU A 1 72 ? -16.993 1.045 -3.466 1.00 97.62 72 LEU A C 1
ATOM 551 O O . LEU A 1 72 ? -16.649 0.962 -2.292 1.00 97.62 72 LEU A O 1
ATOM 555 N N . ALA A 1 73 ? -17.856 0.182 -4.010 1.00 98.12 73 ALA A N 1
ATOM 556 C CA . ALA A 1 73 ? -18.472 -0.909 -3.255 1.00 98.12 73 ALA A CA 1
ATOM 557 C C . ALA A 1 73 ? -17.453 -1.933 -2.718 1.00 98.12 73 ALA A C 1
ATOM 559 O O . ALA A 1 73 ? -17.664 -2.500 -1.648 1.00 98.12 73 ALA A O 1
ATOM 560 N N . LEU A 1 74 ? -16.359 -2.179 -3.446 1.00 98.25 74 LEU A N 1
ATOM 561 C CA . LEU A 1 74 ? -15.269 -3.048 -2.998 1.00 98.25 74 LEU A CA 1
ATOM 562 C C . LEU A 1 74 ? -14.330 -2.302 -2.060 1.00 98.25 74 LEU A C 1
ATOM 564 O O . LEU A 1 74 ? -13.968 -2.835 -1.017 1.00 98.25 74 LEU A O 1
ATOM 568 N N . TYR A 1 75 ? -13.959 -1.072 -2.416 1.00 98.19 75 TYR A N 1
ATOM 569 C CA . TYR A 1 75 ? -13.094 -0.246 -1.584 1.00 98.19 75 TYR A CA 1
ATOM 570 C C . TYR A 1 75 ? -13.664 -0.094 -0.166 1.00 98.19 75 TYR A C 1
ATOM 572 O O . TYR A 1 75 ? -12.970 -0.394 0.799 1.00 98.19 75 TYR A O 1
ATOM 580 N N . ARG A 1 76 ? -14.958 0.225 -0.041 1.00 97.19 76 ARG A N 1
ATOM 581 C CA . ARG A 1 76 ? -15.639 0.350 1.253 1.00 97.19 76 ARG A CA 1
ATOM 582 C C . ARG A 1 76 ? -15.526 -0.909 2.117 1.00 97.19 76 ARG A C 1
ATOM 584 O O . ARG A 1 76 ? -15.241 -0.798 3.302 1.00 97.19 76 ARG A O 1
ATOM 591 N N . GLN A 1 77 ? -15.693 -2.094 1.527 1.00 98.38 77 GLN A N 1
ATOM 592 C CA . GLN A 1 77 ? -15.541 -3.357 2.260 1.00 98.38 77 GLN A CA 1
ATOM 593 C C . GLN A 1 77 ? -14.113 -3.546 2.785 1.00 98.38 77 GLN A C 1
ATOM 595 O O . GLN A 1 77 ? -13.927 -4.068 3.881 1.00 98.38 77 GLN A O 1
ATOM 600 N N . TRP A 1 78 ? -13.099 -3.128 2.023 1.00 98.38 78 TRP A N 1
ATOM 601 C CA . TRP A 1 78 ? -11.709 -3.167 2.480 1.00 98.38 78 TRP A CA 1
ATOM 602 C C . TRP A 1 78 ? -11.435 -2.146 3.583 1.00 98.38 78 TRP A C 1
ATOM 604 O O . TRP A 1 78 ? -10.781 -2.498 4.562 1.00 98.38 78 TRP A O 1
ATOM 614 N N . THR A 1 79 ? -11.975 -0.928 3.471 1.00 97.69 79 THR A N 1
ATOM 615 C CA . THR A 1 79 ? -11.884 0.101 4.518 1.00 97.69 79 THR A CA 1
ATOM 616 C C . THR A 1 79 ? -12.521 -0.374 5.825 1.00 97.69 79 THR A C 1
ATOM 618 O O . THR A 1 79 ? -11.921 -0.236 6.885 1.00 97.69 79 THR A O 1
ATOM 621 N N . GLU A 1 80 ? -13.705 -0.986 5.769 1.00 96.56 80 GLU A N 1
ATOM 622 C CA . GLU A 1 80 ? -14.381 -1.522 6.958 1.00 96.56 80 GLU A CA 1
ATOM 623 C C . GLU A 1 80 ? -13.535 -2.615 7.638 1.00 96.56 80 GLU A C 1
ATOM 625 O O . GLU A 1 80 ? -13.344 -2.575 8.852 1.00 96.56 80 GLU A O 1
ATOM 630 N N . ARG 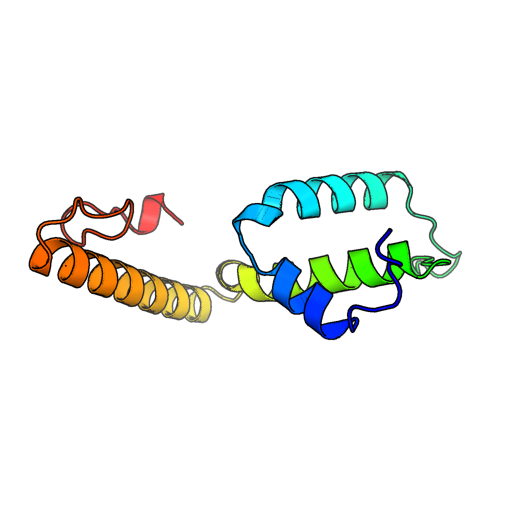A 1 81 ? -12.941 -3.529 6.857 1.00 98.19 81 ARG A N 1
ATOM 631 C CA . ARG A 1 81 ? -12.079 -4.608 7.376 1.00 98.19 81 ARG A CA 1
ATOM 632 C C . ARG A 1 81 ? -10.794 -4.095 8.026 1.00 98.19 81 ARG A C 1
ATOM 634 O O . ARG A 1 81 ? -10.429 -4.582 9.092 1.00 98.19 81 ARG A O 1
ATOM 641 N N . ILE A 1 82 ? -10.102 -3.132 7.409 1.00 97.19 82 ILE A N 1
ATOM 642 C CA . ILE A 1 82 ? -8.851 -2.604 7.981 1.00 97.19 82 ILE A CA 1
ATOM 643 C C . ILE A 1 82 ? -9.118 -1.782 9.247 1.00 97.19 82 ILE A C 1
ATOM 645 O O . ILE A 1 82 ? -8.372 -1.893 10.216 1.00 97.19 82 ILE A O 1
ATOM 649 N N . MET A 1 83 ? -10.220 -1.024 9.291 1.00 96.81 83 MET A N 1
ATOM 650 C CA . MET A 1 83 ? -10.610 -0.302 10.504 1.00 96.81 83 MET A CA 1
ATOM 651 C C . MET A 1 83 ? -11.002 -1.259 11.634 1.00 96.81 83 MET A C 1
ATOM 653 O O . MET A 1 83 ? -10.611 -1.036 12.777 1.00 96.81 83 MET A O 1
ATOM 657 N N . GLU A 1 84 ? -11.716 -2.349 11.330 1.00 97.38 84 GLU A N 1
ATOM 658 C CA . GLU A 1 84 ? -12.000 -3.403 12.311 1.00 97.38 84 GLU A CA 1
ATOM 659 C C . GLU A 1 84 ? -10.705 -3.989 12.897 1.00 97.38 84 GLU A C 1
ATOM 661 O O . GLU A 1 84 ? -10.593 -4.165 14.112 1.00 97.38 84 GLU A O 1
ATOM 666 N N . GLU A 1 85 ? -9.702 -4.255 12.057 1.00 98.19 85 GLU A N 1
ATOM 667 C CA . GLU A 1 85 ? -8.399 -4.753 12.502 1.00 98.19 85 GLU A CA 1
ATOM 668 C C . GLU A 1 85 ? -7.675 -3.756 13.419 1.00 98.19 85 GLU A C 1
ATOM 670 O O . GLU A 1 85 ? -7.228 -4.143 14.504 1.00 98.19 85 GLU A O 1
ATOM 675 N N . PHE A 1 86 ? -7.627 -2.473 13.045 1.00 97.81 86 PHE A N 1
ATOM 676 C CA . PHE A 1 86 ? -7.022 -1.416 13.863 1.00 97.81 86 PHE A CA 1
ATOM 677 C C . PHE A 1 86 ? -7.721 -1.264 15.214 1.00 97.81 86 PHE A C 1
ATOM 679 O O . PHE A 1 86 ? -7.064 -1.199 16.251 1.00 97.81 86 PHE A O 1
ATOM 686 N N . PHE A 1 87 ? -9.051 -1.297 15.249 1.00 97.25 87 PHE A N 1
ATOM 687 C CA . PHE A 1 87 ? -9.789 -1.209 16.510 1.00 97.25 87 PH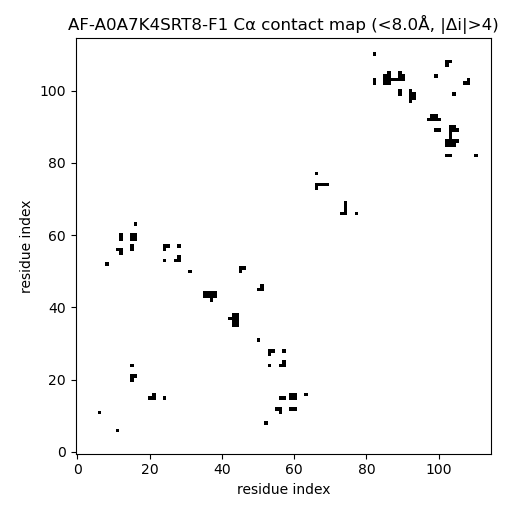E A CA 1
ATOM 688 C C . PHE A 1 87 ? -9.555 -2.422 17.410 1.00 97.25 87 PHE A C 1
ATOM 690 O O . PHE A 1 87 ? -9.413 -2.278 18.625 1.00 97.25 87 PHE A O 1
ATOM 697 N N . ARG A 1 88 ? -9.430 -3.620 16.827 1.00 98.06 88 ARG A N 1
ATOM 698 C CA . ARG A 1 88 ? -9.041 -4.823 17.576 1.00 98.06 88 ARG A CA 1
ATOM 699 C C . ARG A 1 88 ? -7.617 -4.736 18.121 1.00 98.06 88 ARG A C 1
ATOM 701 O O . ARG A 1 88 ? -7.349 -5.349 19.154 1.00 98.06 88 ARG A O 1
ATOM 708 N N . GLN A 1 89 ? -6.702 -4.037 17.449 1.00 98.12 89 GLN A N 1
ATOM 709 C CA . GLN A 1 89 ? -5.380 -3.741 18.002 1.00 98.12 89 GLN A CA 1
ATOM 710 C C . GLN A 1 89 ? -5.494 -2.776 19.188 1.00 98.12 89 GLN A C 1
ATOM 712 O O . GLN A 1 89 ? -4.962 -3.086 20.253 1.00 98.12 89 GLN A O 1
ATOM 717 N N . GLY A 1 90 ? -6.246 -1.681 19.046 1.00 98.06 90 GLY A N 1
ATOM 718 C CA . GLY A 1 90 ? -6.431 -0.695 20.114 1.00 98.06 90 GLY A CA 1
ATOM 719 C C . GLY A 1 90 ? -7.097 -1.261 21.369 1.00 98.06 90 GLY A C 1
ATOM 720 O O . GLY A 1 90 ? -6.698 -0.935 22.487 1.00 98.06 90 GLY A O 1
ATOM 721 N N . ASP A 1 91 ? -8.060 -2.176 21.215 1.00 97.75 91 ASP A N 1
ATOM 722 C CA . ASP A 1 91 ? -8.661 -2.880 22.353 1.00 97.75 91 ASP A CA 1
ATOM 723 C C . ASP A 1 91 ? -7.607 -3.738 23.099 1.00 97.75 91 ASP A C 1
ATOM 725 O O . ASP A 1 91 ? -7.536 -3.683 24.327 1.00 97.75 91 ASP A O 1
ATOM 729 N N . ARG A 1 92 ? -6.704 -4.433 22.384 1.00 98.25 92 ARG A N 1
ATOM 730 C CA . ARG A 1 92 ? -5.593 -5.193 23.004 1.00 98.25 92 ARG A CA 1
ATOM 731 C C . ARG A 1 92 ? -4.540 -4.295 23.655 1.00 98.25 92 ARG A C 1
ATOM 733 O O . ARG A 1 92 ? -3.961 -4.679 24.669 1.00 98.25 92 ARG A O 1
ATOM 740 N N . GLU A 1 93 ? -4.249 -3.135 23.070 1.00 98.38 93 GLU A N 1
ATOM 741 C CA . GLU A 1 93 ? -3.344 -2.137 23.656 1.00 98.38 93 GLU A CA 1
ATOM 742 C C . GLU A 1 93 ? -3.916 -1.621 24.982 1.00 98.38 93 GLU A C 1
ATOM 744 O O . GLU A 1 93 ? -3.219 -1.633 25.999 1.00 98.38 93 GLU A O 1
ATOM 749 N N . ARG A 1 94 ? -5.217 -1.298 25.011 1.00 96.44 94 ARG A N 1
ATOM 750 C CA . ARG A 1 94 ? -5.935 -0.875 26.222 1.00 96.44 94 ARG A CA 1
ATOM 751 C C . ARG A 1 94 ? -5.911 -1.944 27.314 1.00 96.44 94 ARG A C 1
ATOM 753 O O . ARG A 1 94 ? -5.605 -1.630 28.460 1.00 96.44 94 ARG A O 1
ATOM 760 N N . GLU A 1 95 ? -6.199 -3.200 26.973 1.00 97.62 95 GLU A N 1
ATOM 761 C CA . GLU A 1 95 ? -6.157 -4.333 27.916 1.00 97.62 95 GLU A CA 1
ATOM 762 C C . GLU A 1 95 ? -4.775 -4.524 28.555 1.00 97.62 95 GLU A C 1
ATOM 764 O O . GLU A 1 95 ? -4.667 -4.954 29.702 1.00 97.62 95 GLU A O 1
ATOM 769 N N . ARG A 1 96 ? -3.711 -4.184 27.821 1.00 97.69 96 ARG A N 1
ATOM 770 C CA . ARG A 1 96 ? -2.321 -4.269 28.287 1.00 97.69 96 ARG A CA 1
ATOM 771 C C . ARG A 1 96 ? -1.835 -3.003 28.996 1.00 97.69 96 ARG A C 1
ATOM 773 O O . ARG A 1 96 ? -0.676 -2.961 29.400 1.00 97.69 96 ARG A O 1
ATOM 780 N N . GLY A 1 97 ? -2.683 -1.983 29.141 1.00 96.88 97 GLY A N 1
ATOM 781 C CA . GLY A 1 97 ? -2.302 -0.692 29.717 1.00 96.88 97 GLY A CA 1
ATOM 782 C C . GLY A 1 97 ? -1.294 0.086 28.865 1.00 96.88 97 GLY A C 1
ATOM 783 O O . GLY A 1 97 ? -0.526 0.879 29.404 1.00 96.88 97 GLY A O 1
ATOM 784 N N . MET A 1 98 ? -1.259 -0.166 27.555 1.00 97.75 98 MET A N 1
ATOM 785 C CA . MET A 1 98 ? -0.419 0.555 26.601 1.00 97.75 98 MET A CA 1
ATOM 786 C C . MET A 1 98 ? -1.142 1.805 26.087 1.00 97.75 98 MET A C 1
ATOM 788 O O . MET A 1 98 ? -2.372 1.878 26.091 1.00 97.75 98 MET A O 1
ATOM 792 N N . GLU A 1 99 ? -0.372 2.782 25.612 1.00 96.81 99 GLU A N 1
ATOM 793 C CA . GLU A 1 99 ? -0.920 3.877 24.810 1.00 96.81 99 GLU A CA 1
ATOM 794 C C . GLU A 1 99 ? -1.524 3.310 23.515 1.00 96.81 99 GLU A C 1
ATOM 796 O O . GLU A 1 99 ? -0.919 2.445 22.877 1.00 96.81 99 GLU A O 1
ATOM 801 N N . ILE A 1 100 ? -2.728 3.765 23.151 1.00 96.94 100 ILE A N 1
ATOM 802 C CA . ILE A 1 100 ? -3.418 3.288 21.948 1.00 96.94 100 ILE A CA 1
ATOM 803 C C . ILE A 1 100 ? -2.773 3.928 20.718 1.00 96.94 100 ILE A C 1
ATOM 805 O O . ILE A 1 100 ? -2.646 5.151 20.639 1.00 96.94 100 ILE A O 1
ATOM 809 N N . SER A 1 101 ? -2.398 3.103 19.745 1.00 95.56 101 SER A N 1
ATOM 810 C CA . SER A 1 101 ? -1.769 3.543 18.504 1.00 95.56 101 SER A CA 1
ATOM 811 C C . SER A 1 101 ? -2.689 4.478 17.699 1.00 95.56 101 SER A C 1
ATOM 813 O O . SER A 1 101 ? -3.919 4.33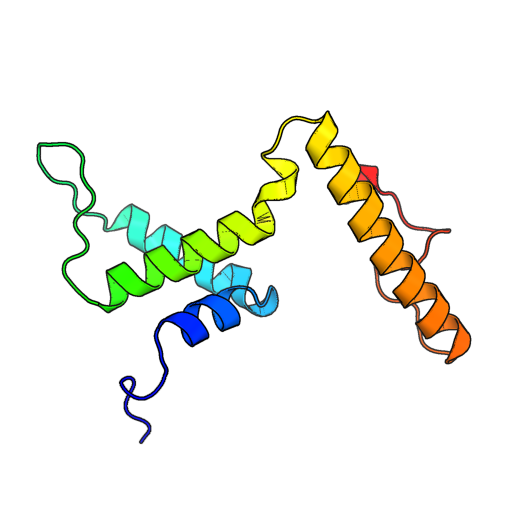8 17.738 1.00 95.56 101 SER A O 1
ATOM 815 N N . PRO A 1 102 ? -2.133 5.410 16.898 1.00 94.00 102 PRO A N 1
ATOM 816 C CA . PRO A 1 102 ? -2.923 6.213 15.969 1.00 94.00 102 PRO A CA 1
ATOM 817 C C . PRO A 1 102 ? -3.840 5.335 15.109 1.00 94.00 102 PRO A C 1
ATOM 819 O O . PRO A 1 102 ? -3.461 4.230 14.726 1.00 94.00 102 PRO A O 1
ATOM 822 N N . MET A 1 103 ? -5.046 5.825 14.802 1.00 93.44 103 MET A N 1
ATOM 823 C CA . MET A 1 103 ? -6.094 5.105 14.053 1.00 93.44 103 MET A CA 1
ATOM 824 C C . MET A 1 103 ? -6.709 3.877 14.747 1.00 93.44 103 MET A C 1
ATOM 826 O O . MET A 1 103 ? -7.722 3.374 14.263 1.00 93.44 103 MET A O 1
ATOM 830 N N . CYS A 1 104 ? -6.165 3.420 15.879 1.00 95.81 104 CYS A N 1
ATOM 831 C CA . CYS A 1 104 ? -6.613 2.198 16.552 1.00 95.81 104 CYS A CA 1
ATOM 832 C C . CYS A 1 104 ? -7.700 2.432 17.613 1.00 95.81 104 CYS A C 1
ATOM 834 O O . CYS A 1 104 ? -8.273 1.475 18.129 1.00 95.81 104 CYS A O 1
ATOM 836 N N . ASP A 1 105 ? -8.045 3.683 17.925 1.00 93.75 105 ASP A N 1
ATOM 837 C CA . ASP A 1 105 ? -9.138 3.995 18.847 1.00 93.75 105 ASP A CA 1
ATOM 838 C C . ASP A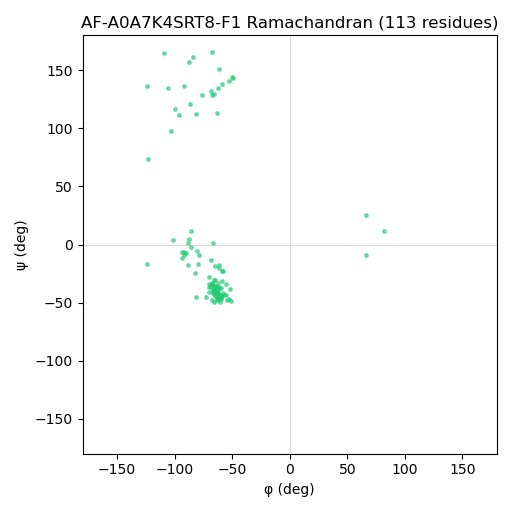 1 105 ? -10.452 4.299 18.111 1.00 93.75 105 ASP A C 1
ATOM 840 O O . ASP A 1 105 ? -10.626 5.347 17.484 1.00 93.75 105 ASP A O 1
ATOM 844 N N . LYS A 1 106 ? -11.426 3.395 18.256 1.00 90.81 106 LYS A N 1
ATOM 845 C CA . LYS A 1 106 ? -12.774 3.515 17.677 1.00 90.81 106 LYS A CA 1
ATOM 846 C C . LYS A 1 106 ? -13.575 4.721 18.169 1.00 90.81 106 LYS A C 1
ATOM 848 O O . LYS A 1 106 ? -14.569 5.074 17.544 1.00 90.81 106 LYS A O 1
ATOM 853 N N . HIS A 1 107 ? -13.181 5.337 19.284 1.00 88.19 107 HIS A N 1
ATOM 854 C CA . HIS A 1 107 ? -13.870 6.504 19.836 1.00 88.19 107 HIS A CA 1
ATOM 855 C C . HIS A 1 107 ? -13.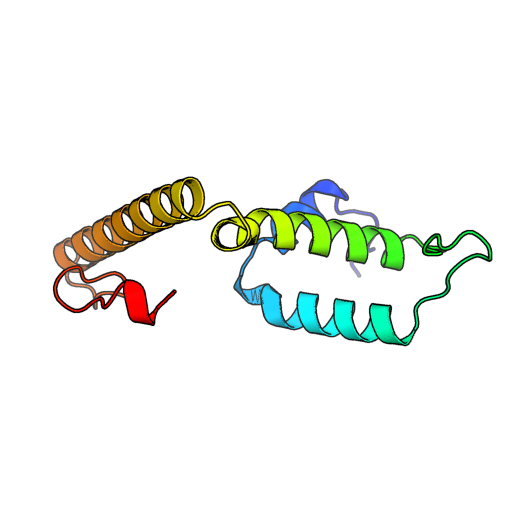353 7.834 19.276 1.00 88.19 107 HIS A C 1
ATOM 857 O O . HIS A 1 107 ? -14.042 8.846 19.397 1.00 88.19 107 HIS A O 1
ATOM 863 N N . THR A 1 108 ? -12.165 7.844 18.665 1.00 88.88 108 THR A N 1
ATOM 864 C CA . THR A 1 108 ? -11.505 9.069 18.180 1.00 88.88 108 THR A CA 1
ATOM 865 C C . THR A 1 108 ? -11.152 9.028 16.692 1.00 88.88 108 THR A C 1
ATOM 867 O O . THR A 1 108 ? -10.930 10.082 16.092 1.00 88.88 108 THR A O 1
ATOM 870 N N . ALA A 1 109 ? -11.138 7.849 16.064 1.00 84.81 109 ALA A N 1
ATOM 871 C CA . ALA A 1 109 ? -10.845 7.707 14.643 1.00 84.81 109 ALA A CA 1
ATOM 872 C C . ALA A 1 109 ? -11.927 8.352 13.755 1.00 84.81 109 ALA A C 1
ATOM 874 O O . ALA A 1 109 ? -13.115 8.057 13.871 1.00 84.81 109 ALA A O 1
A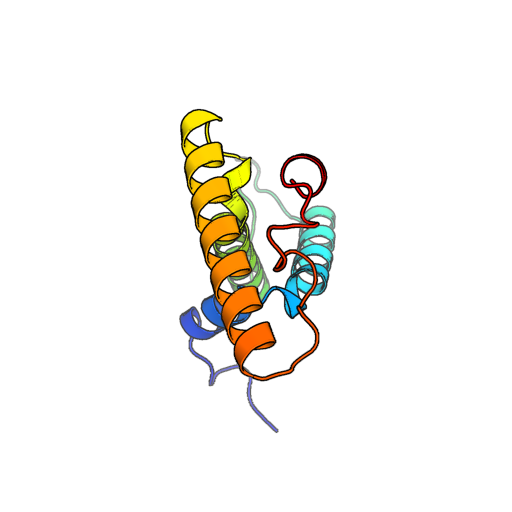TOM 875 N N . SER A 1 110 ? -11.498 9.190 12.806 1.00 88.50 110 SER A N 1
ATOM 876 C CA . SER A 1 110 ? -12.340 9.698 11.717 1.00 88.50 110 SER A CA 1
ATOM 877 C C . SER A 1 110 ? -11.988 8.949 10.436 1.00 88.50 110 SER A C 1
ATOM 879 O O . SER A 1 110 ? -11.008 9.281 9.773 1.00 88.50 110 SER A O 1
ATOM 881 N N . VAL A 1 111 ? -12.772 7.922 10.102 1.00 84.75 111 VAL A N 1
ATOM 882 C CA . VAL A 1 111 ? -12.476 7.003 8.988 1.00 84.75 111 VAL A CA 1
ATOM 883 C C . VAL A 1 111 ? -12.381 7.751 7.659 1.00 84.75 111 VAL A C 1
ATOM 885 O O . VAL A 1 111 ? -11.441 7.539 6.904 1.00 84.75 111 VAL A O 1
ATOM 888 N N . GLU A 1 112 ? -13.309 8.668 7.396 1.00 85.75 112 GLU A N 1
ATOM 889 C CA . GLU A 1 112 ? -13.420 9.386 6.123 1.00 85.75 112 GLU A CA 1
ATOM 890 C C . GLU A 1 112 ? -12.282 10.379 5.891 1.00 85.75 112 GLU A C 1
ATOM 892 O O . GLU A 1 112 ? -11.963 10.669 4.747 1.00 85.75 112 GLU A O 1
ATOM 897 N N . LYS A 1 113 ? -11.687 10.927 6.958 1.00 84.56 113 LYS A N 1
ATOM 898 C CA . LYS A 1 113 ? -10.553 11.859 6.848 1.00 84.56 113 LYS A CA 1
ATOM 899 C C . LYS A 1 113 ? -9.218 11.146 6.665 1.00 84.56 113 LYS A C 1
ATOM 901 O O . LYS A 1 113 ? -8.266 11.765 6.202 1.00 84.56 113 LYS A O 1
ATOM 906 N N . SER A 1 114 ? -9.137 9.896 7.107 1.00 86.62 114 SER A N 1
ATOM 907 C CA . SER A 1 114 ? -7.913 9.096 7.047 1.00 86.62 114 SER A CA 1
ATOM 908 C C . SER A 1 114 ? -7.804 8.254 5.778 1.00 86.62 114 SER A C 1
ATOM 910 O O . SER A 1 114 ? -6.769 7.626 5.561 1.00 86.62 114 SER A O 1
ATOM 912 N N . GLN A 1 115 ? -8.874 8.199 4.985 1.00 87.44 115 GLN A N 1
ATOM 913 C CA . GLN A 1 115 ? -8.886 7.684 3.619 1.00 87.44 115 GLN A CA 1
ATOM 914 C C . GLN A 1 115 ? -8.602 8.814 2.630 1.00 87.44 115 GLN A C 1
ATOM 916 O O . GLN A 1 115 ? -7.836 8.558 1.677 1.00 87.44 115 GLN A O 1
#

Radius of gyration: 19.11 Å; Cα contacts (8 Å, |Δi|>4): 74; chains: 1; bounding box: 49×27×61 Å

Secondary structure (DSSP, 8-state):
---TTSS-HHHHHHTTS-GGGHHHHHHHHHHHHHH-EE-TTSPEE--SHHHHHHHHHHHHHHHHTTGGGS-HHHHHHHHHHHHHHHHHHHHHHHHTTPPPPTT--TTT--HHHH-

Sequence (115 aa):
TSSPHLVPPHLLQVLATDMSKHMSLLADLKTMVETKKVTSSGVLLLDNYTDRIQVLRNMVHCADLSNPTKPLALYRQWTERIMEEFFRQGDRERERGMEISPMCDKHTASVEKSQ

Foldseek 3Di:
DDDPPPDDLVVLLVVLLPPVCVVVLVVVVVVCVVVWDADPVRHTDQPDPVSVSSVSSVVSNCVVVCLVVDPPVSSVVVLVVVLVVLLVQQVVCVVVVHDRDPSNHPVPDDSVVVD

InterPro domains:
  IPR002073 3'5'-cyclic nucleotide phosphodiesterase, catalytic domain [PF00233] (14-115)
  IPR002073 3'5'-cyclic nucleotide phosphodiesterase, catalytic domain [PS51845] (1-115)
  IPR023088 3'5'-cyclic nucleotide phosphodiesterase [PR00387] (60-73)
  IPR023088 3'5'-cyclic nucleotide phosphodiesterase [PR00387] (77-93)
  IPR036971 3'5'-cyclic nucleotide phosphodiesterase, catalytic domain superfamily [G3DSA:1.10.1300.10] (12-115)

Mean predicted aligned error: 5.36 Å

Solvent-accessible surface area (backbone atoms only — not comparable to full-atom values): 6877 Å² total; per-residue (Å²): 136,84,68,87,85,76,67,58,72,68,56,55,33,59,64,41,58,42,72,92,45,47,66,59,56,50,52,54,51,51,55,46,66,77,68,60,47,63,47,98,86,72,45,78,62,57,92,48,70,68,55,46,52,53,52,51,21,49,52,52,32,49,59,73,66,33,51,83,78,44,62,68,78,58,22,51,56,51,53,54,52,54,49,52,52,31,30,56,48,19,53,54,26,51,77,69,73,43,82,62,52,88,74,9,42,82,89,74,52,57,69,81,80,76,105

Organism: NCBI:txid240201